Protein AF-A0A524MZH9-F1 (afdb_monomer_lite)

Structure (mmCIF, N/CA/C/O backbone):
data_AF-A0A524MZH9-F1
#
_entry.id   AF-A0A524MZH9-F1
#
loop_
_atom_site.group_PDB
_atom_site.id
_atom_site.type_symbol
_atom_site.label_atom_id
_atom_site.label_alt_id
_atom_site.label_comp_id
_atom_site.label_asym_id
_atom_site.label_entity_id
_atom_site.label_seq_id
_atom_site.pdbx_PDB_ins_code
_atom_site.Cartn_x
_atom_site.Cartn_y
_atom_site.Cartn_z
_atom_site.occupancy
_atom_site.B_iso_or_equiv
_atom_site.auth_seq_id
_atom_site.auth_comp_id
_atom_site.auth_asym_id
_atom_site.auth_atom_id
_atom_site.pdbx_PDB_model_num
ATOM 1 N N . MET A 1 1 ? 11.025 9.445 -21.748 1.00 42.88 1 MET A N 1
ATOM 2 C CA . MET A 1 1 ? 11.100 8.305 -20.818 1.00 42.88 1 MET A CA 1
ATOM 3 C C . MET A 1 1 ? 9.969 7.402 -21.247 1.00 42.88 1 MET A C 1
ATOM 5 O O . MET A 1 1 ? 8.835 7.861 -21.177 1.00 42.88 1 MET A O 1
ATOM 9 N N . ASP A 1 2 ? 10.270 6.245 -21.838 1.00 51.16 2 ASP A N 1
ATOM 10 C CA . ASP A 1 2 ? 9.215 5.279 -22.150 1.00 51.16 2 ASP A CA 1
ATOM 11 C C . ASP A 1 2 ? 8.688 4.767 -20.819 1.00 51.16 2 ASP A C 1
ATOM 13 O O . ASP A 1 2 ? 9.411 4.164 -20.032 1.00 51.16 2 ASP A O 1
ATOM 17 N N . PHE A 1 3 ? 7.458 5.157 -20.524 1.00 60.47 3 PHE A N 1
ATOM 18 C CA . PHE A 1 3 ? 6.770 4.767 -19.315 1.00 60.47 3 PHE A CA 1
ATOM 19 C C . PHE A 1 3 ? 6.389 3.299 -19.454 1.00 60.47 3 PHE A C 1
ATOM 21 O O . PHE A 1 3 ? 5.660 2.939 -20.382 1.00 60.47 3 PHE A O 1
ATOM 28 N N . ASP A 1 4 ? 6.880 2.457 -18.550 1.00 78.19 4 ASP A N 1
ATOM 29 C CA . ASP A 1 4 ? 6.511 1.049 -18.528 1.00 78.19 4 ASP A CA 1
ATOM 30 C C . ASP A 1 4 ? 5.036 0.912 -18.119 1.00 78.19 4 ASP A C 1
ATOM 32 O O . ASP A 1 4 ? 4.665 0.879 -16.943 1.00 78.19 4 ASP A O 1
ATOM 36 N N . SER A 1 5 ? 4.174 0.883 -19.137 1.00 81.12 5 SER A N 1
ATOM 37 C CA . SER A 1 5 ? 2.724 0.767 -18.980 1.00 81.12 5 SER A CA 1
ATOM 38 C C . SER A 1 5 ? 2.298 -0.505 -18.244 1.00 81.12 5 SER A C 1
ATOM 40 O O . SER A 1 5 ? 1.243 -0.508 -17.612 1.00 81.12 5 SER A O 1
ATOM 42 N N . HIS A 1 6 ? 3.114 -1.563 -18.280 1.00 86.19 6 HIS A N 1
ATOM 43 C CA . HIS A 1 6 ? 2.803 -2.811 -17.601 1.00 86.19 6 HIS A CA 1
ATOM 44 C C . HIS A 1 6 ? 3.054 -2.696 -16.098 1.00 86.19 6 HIS A C 1
ATOM 46 O O . HIS A 1 6 ? 2.173 -3.029 -15.304 1.00 86.19 6 HIS A O 1
ATOM 52 N N . LEU A 1 7 ? 4.202 -2.138 -15.703 1.00 85.44 7 LEU A N 1
ATOM 53 C CA . LEU A 1 7 ? 4.487 -1.847 -14.299 1.00 85.44 7 LEU A CA 1
ATOM 54 C C . LEU A 1 7 ? 3.428 -0.918 -13.695 1.00 85.44 7 LEU A C 1
ATOM 56 O O . LEU A 1 7 ? 2.958 -1.148 -12.584 1.00 85.44 7 LEU A O 1
ATOM 60 N N . ALA A 1 8 ? 3.011 0.110 -14.433 1.00 82.56 8 ALA A N 1
ATOM 61 C CA . ALA A 1 8 ? 1.971 1.018 -13.968 1.00 82.56 8 ALA A CA 1
ATOM 62 C C . ALA A 1 8 ? 0.629 0.316 -13.723 1.00 82.56 8 ALA A C 1
ATOM 64 O O . ALA A 1 8 ? 0.024 0.545 -12.679 1.00 82.56 8 ALA A O 1
ATOM 65 N N . ALA A 1 9 ? 0.208 -0.573 -14.628 1.00 86.75 9 ALA A N 1
ATOM 66 C CA . ALA A 1 9 ? -1.010 -1.360 -14.454 1.00 86.75 9 ALA A CA 1
ATOM 67 C C . ALA A 1 9 ? -0.937 -2.271 -13.217 1.00 86.75 9 ALA A C 1
ATOM 69 O O . ALA A 1 9 ? -1.874 -2.306 -12.426 1.00 86.75 9 ALA A O 1
ATOM 70 N N . LEU A 1 10 ? 0.201 -2.938 -12.988 1.00 88.38 10 LEU A N 1
ATOM 71 C CA . LEU A 1 10 ? 0.396 -3.776 -11.797 1.00 88.38 10 LEU A CA 1
ATOM 72 C C . LEU A 1 10 ? 0.334 -2.963 -10.493 1.00 88.38 10 LEU A C 1
ATOM 74 O O . LEU A 1 10 ? -0.193 -3.431 -9.483 1.00 88.38 10 LEU A O 1
ATOM 78 N N . LEU A 1 11 ? 0.875 -1.743 -10.504 1.00 87.06 11 LEU A N 1
ATOM 79 C CA . LEU A 1 11 ? 0.790 -0.826 -9.368 1.00 87.06 11 LEU A CA 1
ATOM 80 C C . LEU A 1 11 ? -0.649 -0.348 -9.136 1.00 87.06 11 LEU A C 1
ATOM 82 O O . LEU A 1 11 ? -1.077 -0.277 -7.984 1.00 87.06 11 LEU A O 1
ATOM 86 N N . ASP A 1 12 ? -1.391 -0.054 -10.206 1.00 85.69 12 ASP A N 1
ATOM 87 C CA . ASP A 1 12 ? -2.803 0.336 -10.142 1.00 85.69 12 ASP A CA 1
ATOM 88 C C . ASP A 1 12 ? -3.664 -0.778 -9.541 1.00 85.69 12 ASP A C 1
ATOM 90 O O . ASP A 1 12 ? -4.359 -0.540 -8.553 1.00 85.69 12 ASP A O 1
ATOM 94 N N . GLU A 1 13 ? -3.535 -2.007 -10.042 1.00 88.56 13 GLU A N 1
ATOM 95 C CA . GLU A 1 13 ? -4.230 -3.177 -9.494 1.00 88.56 13 GLU A CA 1
ATOM 96 C C . GLU A 1 13 ? -3.917 -3.373 -8.005 1.00 88.56 13 GLU A C 1
ATOM 98 O O . GLU A 1 13 ? -4.814 -3.632 -7.201 1.00 88.56 13 GLU A O 1
ATOM 103 N N . ASN A 1 14 ? -2.651 -3.207 -7.600 1.00 88.50 14 ASN A N 1
ATOM 104 C CA . ASN A 1 14 ? -2.260 -3.340 -6.198 1.00 88.50 14 ASN A CA 1
ATOM 105 C C . ASN A 1 14 ? -2.948 -2.300 -5.304 1.00 88.50 14 ASN A C 1
ATOM 107 O O . ASN A 1 14 ? -3.371 -2.619 -4.195 1.00 88.50 14 ASN A O 1
ATOM 111 N N . ILE A 1 15 ? -3.074 -1.069 -5.794 1.00 88.56 15 ILE A N 1
ATOM 112 C CA . ILE A 1 15 ? -3.714 0.035 -5.080 1.00 88.56 15 ILE A CA 1
ATOM 113 C C . ILE A 1 15 ? -5.232 -0.146 -5.033 1.00 88.56 15 ILE A C 1
ATOM 115 O O . ILE A 1 15 ? -5.834 0.152 -4.002 1.00 88.56 15 ILE A O 1
ATOM 119 N N . GLU A 1 16 ? -5.857 -0.671 -6.087 1.00 88.12 16 GLU A N 1
ATOM 120 C CA . GLU A 1 16 ? -7.300 -0.943 -6.121 1.00 88.12 16 GLU A CA 1
ATOM 121 C C . GLU A 1 16 ? -7.752 -1.884 -4.996 1.00 88.12 16 GLU A C 1
ATOM 123 O O . GLU A 1 16 ? -8.809 -1.657 -4.403 1.00 88.12 16 GLU A O 1
ATOM 128 N N . TYR A 1 17 ? -6.925 -2.857 -4.593 1.00 88.38 17 TYR A N 1
ATOM 129 C CA . TYR A 1 17 ? -7.219 -3.694 -3.420 1.00 88.38 17 TYR A CA 1
ATOM 130 C C . TYR A 1 17 ? -7.428 -2.882 -2.137 1.00 88.38 17 TYR A C 1
ATOM 132 O O . TYR A 1 17 ? -8.210 -3.277 -1.276 1.00 88.38 17 TYR A O 1
ATOM 140 N N . PHE A 1 18 ? -6.781 -1.724 -2.001 1.00 90.12 18 PHE A N 1
ATOM 141 C CA . PHE A 1 18 ? -6.914 -0.856 -0.831 1.00 90.12 18 PHE A CA 1
ATOM 142 C C . PHE A 1 18 ? -8.173 0.019 -0.865 1.00 90.12 18 PHE A C 1
ATOM 144 O O . PHE A 1 18 ? -8.526 0.611 0.154 1.00 90.12 18 PHE A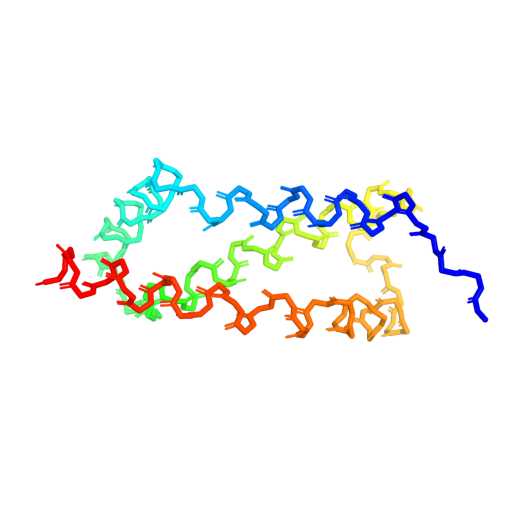 O 1
ATOM 151 N N . TYR A 1 19 ? -8.884 0.059 -1.993 1.00 87.12 19 TYR A N 1
ATOM 152 C CA . TYR A 1 19 ? -10.228 0.630 -2.087 1.00 87.12 19 TYR A CA 1
ATOM 153 C C . TYR A 1 19 ? -11.326 -0.397 -1.771 1.00 87.12 19 TYR A C 1
ATOM 155 O O . TYR A 1 19 ? -12.473 -0.012 -1.522 1.00 87.12 19 TYR A O 1
ATOM 163 N N . ASP A 1 20 ? -11.002 -1.695 -1.745 1.00 91.12 20 ASP A N 1
ATOM 164 C CA . ASP A 1 20 ? -11.968 -2.727 -1.388 1.00 91.12 20 ASP A CA 1
ATOM 165 C C . ASP A 1 20 ? -12.362 -2.642 0.095 1.00 91.12 20 ASP A C 1
ATOM 167 O O . ASP A 1 20 ? -11.538 -2.673 1.013 1.00 91.12 20 ASP A O 1
ATOM 171 N N . LYS A 1 21 ? -13.671 -2.585 0.350 1.00 87.94 21 LYS A N 1
ATOM 172 C CA . LYS A 1 21 ? -14.208 -2.467 1.713 1.00 87.94 21 LYS A CA 1
ATOM 173 C C . LYS A 1 21 ? -13.961 -3.721 2.544 1.00 87.94 21 LYS A C 1
ATOM 175 O O . LYS A 1 21 ? -13.806 -3.614 3.761 1.00 87.94 21 LYS A O 1
ATOM 180 N N . GLY A 1 22 ? -13.970 -4.899 1.920 1.00 92.50 22 GLY A N 1
ATOM 181 C CA . GLY A 1 22 ? -13.682 -6.160 2.597 1.00 92.50 22 GLY A CA 1
ATOM 182 C C . GLY A 1 22 ? -12.253 -6.171 3.130 1.00 92.50 22 GLY A C 1
ATOM 183 O O . GLY A 1 22 ? -12.035 -6.454 4.310 1.00 92.50 22 GLY A O 1
ATOM 184 N N . TYR A 1 23 ? -11.302 -5.767 2.295 1.00 92.44 23 TYR A N 1
ATOM 185 C CA . TYR A 1 23 ? -9.901 -5.642 2.666 1.00 92.44 23 TYR A CA 1
ATOM 186 C C . TYR A 1 23 ? -9.665 -4.540 3.710 1.00 92.44 23 TYR A C 1
ATOM 188 O O . TYR A 1 23 ? -9.026 -4.794 4.734 1.00 92.44 23 TYR A O 1
ATOM 196 N N . LEU A 1 24 ? -10.269 -3.355 3.554 1.00 91.81 24 LEU A N 1
ATOM 197 C CA . LEU A 1 24 ? -10.194 -2.290 4.565 1.00 91.81 24 LEU A CA 1
ATOM 198 C C . LEU A 1 24 ? -10.733 -2.734 5.934 1.00 91.81 24 LEU A C 1
ATOM 200 O O . LEU A 1 24 ? -10.136 -2.407 6.960 1.00 91.81 24 LEU A O 1
ATOM 204 N N . ASN A 1 25 ? -11.804 -3.533 5.973 1.00 92.88 25 ASN A N 1
ATOM 205 C CA . ASN A 1 25 ? -12.305 -4.130 7.215 1.00 92.88 25 ASN A CA 1
ATOM 206 C C . ASN A 1 25 ? -11.291 -5.098 7.849 1.00 92.88 25 ASN A C 1
ATOM 208 O O . ASN A 1 25 ? -11.123 -5.105 9.070 1.00 92.88 25 ASN A O 1
ATOM 212 N N . GLN A 1 26 ? -10.588 -5.903 7.049 1.00 93.38 26 GLN A N 1
ATOM 213 C CA . GLN A 1 26 ? -9.532 -6.789 7.553 1.00 93.38 26 GLN A CA 1
ATOM 214 C C . GLN A 1 26 ? -8.354 -5.999 8.137 1.00 93.38 26 GLN A C 1
ATOM 216 O O . GLN A 1 26 ? -7.884 -6.310 9.240 1.00 93.38 26 GLN A O 1
ATOM 221 N N . LEU A 1 27 ? -7.916 -4.944 7.443 1.00 92.88 27 LEU A N 1
ATOM 222 C CA . LEU A 1 27 ? -6.885 -4.033 7.939 1.00 92.88 27 LEU A CA 1
ATOM 223 C C . LEU A 1 27 ? -7.341 -3.341 9.227 1.00 92.88 27 LEU A C 1
ATOM 225 O O . LEU A 1 27 ? -6.570 -3.264 10.181 1.00 92.88 27 LEU A O 1
ATOM 229 N N . TRP A 1 28 ? -8.600 -2.904 9.300 1.00 92.38 28 TRP A N 1
ATOM 230 C CA . TRP A 1 28 ? -9.173 -2.270 10.487 1.00 92.38 28 TRP A CA 1
ATOM 231 C C . TRP A 1 28 ? -9.164 -3.195 11.701 1.00 92.38 28 TRP A C 1
ATOM 233 O O . TRP A 1 28 ? -8.753 -2.785 12.788 1.00 92.38 28 TRP A O 1
ATOM 243 N N . MET A 1 29 ? -9.569 -4.456 11.530 1.00 92.12 29 MET A N 1
ATOM 244 C CA . MET A 1 29 ? -9.514 -5.451 12.603 1.00 92.12 29 MET A CA 1
ATOM 245 C C . MET A 1 29 ? -8.076 -5.706 13.064 1.00 92.12 29 MET A C 1
ATOM 247 O O . MET A 1 29 ? -7.828 -5.791 14.267 1.00 92.12 29 MET A O 1
ATOM 251 N N . THR A 1 30 ? -7.134 -5.811 12.124 1.00 91.44 30 THR A N 1
ATOM 252 C CA . THR A 1 30 ? -5.710 -6.024 12.422 1.00 91.44 30 THR A CA 1
ATOM 253 C C . THR A 1 30 ? -5.133 -4.848 13.202 1.00 91.44 30 THR A C 1
ATOM 255 O O . THR A 1 30 ? -4.611 -5.035 14.301 1.00 91.44 30 THR A O 1
ATOM 258 N N . TRP A 1 31 ? -5.311 -3.630 12.690 1.00 91.56 31 TRP A N 1
ATOM 259 C CA . TRP A 1 31 ? -4.875 -2.402 13.346 1.00 91.56 31 TRP A CA 1
ATOM 260 C C . TRP A 1 31 ? -5.513 -2.236 14.729 1.00 91.56 31 TRP A C 1
ATOM 262 O O . TRP A 1 31 ? -4.817 -1.947 15.698 1.00 91.56 31 TRP A O 1
ATOM 272 N N . SER A 1 32 ? -6.819 -2.488 14.861 1.00 89.06 32 SER A N 1
ATOM 273 C CA . SER A 1 32 ? -7.534 -2.363 16.138 1.00 89.06 32 SER A CA 1
ATOM 274 C C . SER A 1 32 ? -7.018 -3.333 17.202 1.00 89.06 32 SER A C 1
ATOM 276 O O . SER A 1 32 ? -7.001 -2.984 18.381 1.00 89.06 32 SER A O 1
ATOM 278 N N . LYS A 1 33 ? -6.602 -4.547 16.810 1.00 87.88 33 LYS A N 1
ATOM 279 C CA . LYS A 1 33 ? -5.969 -5.516 17.719 1.00 87.88 33 LYS A CA 1
ATOM 280 C C . LYS A 1 33 ? -4.593 -5.024 18.156 1.00 87.88 33 LYS A C 1
ATOM 282 O O . LYS A 1 33 ? -4.361 -4.884 19.350 1.00 87.88 33 LYS A O 1
ATOM 287 N N . GLN A 1 34 ? -3.736 -4.667 17.200 1.00 84.75 34 GLN A N 1
ATOM 288 C CA . GLN A 1 34 ? -2.374 -4.218 17.494 1.00 84.75 34 GLN A CA 1
ATOM 289 C C . GLN A 1 34 ? -2.356 -2.922 18.323 1.00 84.75 34 GLN A C 1
ATOM 291 O O . GLN A 1 34 ? -1.527 -2.770 19.219 1.00 84.75 34 GLN A O 1
ATOM 296 N N . ARG A 1 35 ? -3.300 -1.995 18.083 1.00 80.12 35 ARG A N 1
ATOM 297 C CA . ARG A 1 35 ? -3.430 -0.731 18.832 1.00 80.12 35 ARG A CA 1
ATOM 298 C C . ARG A 1 35 ? -3.699 -0.947 20.315 1.00 80.12 35 ARG A C 1
ATOM 300 O O . ARG A 1 35 ? -3.274 -0.138 21.129 1.00 80.12 35 ARG A O 1
ATOM 307 N N . LYS A 1 36 ? -4.396 -2.021 20.687 1.00 70.69 36 LYS A N 1
ATOM 308 C CA . LYS A 1 36 ? -4.615 -2.353 22.104 1.00 70.69 36 LYS A CA 1
ATOM 309 C C . LYS A 1 36 ? -3.327 -2.794 22.802 1.00 70.69 36 LYS A C 1
ATOM 311 O O . LYS A 1 36 ? -3.266 -2.743 24.024 1.00 70.69 36 LYS A O 1
ATOM 316 N N . GLU A 1 37 ? -2.322 -3.202 22.034 1.00 71.19 37 GLU A N 1
ATOM 317 C CA . GLU A 1 37 ? -1.073 -3.785 22.523 1.00 71.19 37 GLU A CA 1
ATOM 318 C C . GLU A 1 37 ? 0.116 -2.801 22.459 1.00 71.19 37 GLU A C 1
ATOM 320 O O . GLU A 1 37 ? 1.170 -3.092 23.019 1.00 71.19 37 GLU A O 1
ATOM 325 N N . SER A 1 38 ? -0.017 -1.628 21.814 1.00 67.75 38 SER A N 1
ATOM 326 C CA . SER A 1 38 ? 1.088 -0.664 21.643 1.00 67.75 38 SER A CA 1
ATOM 327 C C . SER A 1 38 ? 0.645 0.784 21.343 1.00 67.75 38 SER A C 1
ATOM 329 O O . SER A 1 38 ? -0.500 1.043 20.974 1.00 67.75 38 SER A O 1
ATOM 331 N N . ASN A 1 39 ? 1.576 1.745 21.460 1.00 59.66 39 ASN A N 1
ATOM 332 C CA . ASN A 1 39 ? 1.404 3.133 20.997 1.00 59.66 39 ASN A CA 1
ATOM 333 C C . ASN A 1 39 ? 1.469 3.189 19.463 1.00 59.66 39 ASN A C 1
ATOM 335 O O . ASN A 1 39 ? 2.527 3.416 18.878 1.00 59.66 39 ASN A O 1
ATOM 339 N N . LEU A 1 40 ? 0.338 2.936 18.810 1.00 63.88 40 LEU A N 1
ATOM 340 C CA . LEU A 1 40 ? 0.281 2.826 17.356 1.00 63.88 40 LEU A CA 1
ATOM 341 C C . LEU A 1 40 ? -0.082 4.124 16.639 1.00 63.88 40 LEU A C 1
ATOM 343 O O . LEU A 1 40 ? -0.867 4.944 17.117 1.00 63.88 40 LEU A O 1
ATOM 347 N N . VAL A 1 41 ? 0.483 4.230 15.437 1.00 78.94 41 VAL A N 1
ATOM 348 C CA . VAL A 1 41 ? 0.159 5.210 14.399 1.00 78.94 41 VAL A CA 1
ATOM 349 C C . VAL A 1 41 ? -1.323 5.140 14.003 1.00 78.94 41 VAL A C 1
ATOM 351 O O . VAL A 1 41 ? -2.022 4.156 14.283 1.00 78.94 41 VAL A O 1
ATOM 354 N N . SER A 1 42 ? -1.834 6.193 13.360 1.00 89.00 42 SER A N 1
ATOM 355 C CA . SER A 1 42 ? -3.242 6.238 12.950 1.00 89.00 42 SER A CA 1
ATOM 356 C C . SER A 1 42 ? -3.577 5.097 11.976 1.00 89.00 42 SER A C 1
ATOM 358 O O . SER A 1 42 ? -2.696 4.591 11.283 1.00 89.00 42 SER A O 1
ATOM 360 N N . PHE A 1 43 ? -4.850 4.686 11.890 1.00 89.69 43 PHE A N 1
ATOM 361 C CA . PHE A 1 43 ? -5.264 3.662 10.916 1.00 89.69 43 PHE A CA 1
ATOM 362 C C . PHE A 1 43 ? -4.858 4.050 9.490 1.00 89.69 43 PHE A C 1
ATOM 364 O O . PHE A 1 43 ? -4.367 3.213 8.746 1.00 89.69 43 PHE A O 1
ATOM 371 N N . ARG A 1 44 ? -4.971 5.337 9.142 1.00 90.12 44 ARG A N 1
ATOM 372 C CA . ARG A 1 44 ? -4.496 5.874 7.865 1.00 90.12 44 ARG A CA 1
ATOM 373 C C . ARG A 1 44 ? -3.016 5.556 7.634 1.00 90.12 44 ARG A C 1
ATOM 375 O O . ARG A 1 44 ? -2.664 5.019 6.589 1.00 90.12 44 ARG A O 1
ATOM 382 N N . ASP A 1 45 ? -2.163 5.856 8.610 1.00 89.12 45 ASP A N 1
ATOM 383 C CA . ASP A 1 45 ? -0.720 5.624 8.485 1.00 89.12 45 ASP A CA 1
ATOM 384 C C . ASP A 1 45 ? -0.400 4.120 8.430 1.00 89.12 45 ASP A C 1
ATOM 386 O O . ASP A 1 45 ? 0.497 3.706 7.700 1.00 89.12 45 ASP A O 1
ATOM 390 N N . PHE A 1 46 ? -1.171 3.288 9.139 1.00 90.88 46 PHE A N 1
ATOM 391 C CA . PHE A 1 46 ? -1.078 1.830 9.045 1.00 90.88 46 PHE A CA 1
ATOM 392 C C . PHE A 1 46 ? -1.412 1.323 7.633 1.00 90.88 46 PHE A C 1
ATOM 394 O O . PHE A 1 46 ? -0.669 0.510 7.076 1.00 90.88 46 PHE A O 1
ATOM 401 N N . VAL A 1 47 ? -2.490 1.830 7.024 1.00 91.94 47 VAL A N 1
ATOM 402 C CA . VAL A 1 47 ? -2.866 1.462 5.654 1.00 91.94 47 VAL A CA 1
ATOM 403 C C . VAL A 1 47 ? -1.786 1.892 4.662 1.00 91.94 47 VAL A C 1
ATOM 405 O O . VAL A 1 47 ? -1.337 1.065 3.871 1.00 91.94 47 VAL A O 1
ATOM 408 N N . PHE A 1 48 ? -1.307 3.138 4.731 1.00 89.44 48 PHE A N 1
ATOM 409 C CA . PHE A 1 48 ? -0.252 3.606 3.826 1.00 89.44 48 PHE A CA 1
ATOM 410 C C . PHE A 1 48 ? 1.080 2.884 4.037 1.00 89.44 48 PHE A C 1
ATOM 412 O O . PHE A 1 48 ? 1.770 2.601 3.063 1.00 89.44 48 PHE A O 1
ATOM 419 N N . GLY A 1 49 ? 1.443 2.535 5.274 1.00 90.38 49 GLY A N 1
ATOM 420 C CA . GLY A 1 49 ? 2.613 1.697 5.543 1.00 90.38 49 GLY A CA 1
ATOM 421 C C . GLY A 1 49 ? 2.499 0.320 4.884 1.00 90.38 49 GLY A C 1
ATOM 422 O O . GLY A 1 49 ? 3.437 -0.132 4.229 1.00 90.38 49 GLY A O 1
ATOM 423 N N . THR A 1 50 ? 1.323 -0.305 4.987 1.00 92.06 50 THR A N 1
ATOM 424 C CA . THR A 1 50 ? 1.033 -1.598 4.349 1.00 92.06 50 THR A CA 1
ATOM 425 C C . THR A 1 50 ? 1.100 -1.500 2.821 1.00 92.06 50 THR A C 1
ATOM 427 O O . THR A 1 50 ? 1.757 -2.321 2.180 1.00 92.06 50 THR A O 1
ATOM 430 N N . LEU A 1 51 ? 0.483 -0.467 2.240 1.00 91.62 51 LEU A N 1
ATOM 431 C CA . LEU A 1 51 ? 0.491 -0.212 0.799 1.00 91.62 51 LEU A CA 1
ATOM 432 C C . LEU A 1 51 ? 1.907 0.028 0.268 1.00 91.62 51 LEU A C 1
ATOM 434 O O . LEU A 1 51 ? 2.326 -0.624 -0.684 1.00 91.62 51 LEU A O 1
ATOM 438 N N . ASN A 1 52 ? 2.675 0.903 0.925 1.00 89.50 52 ASN A N 1
ATOM 439 C CA . ASN A 1 52 ? 4.063 1.187 0.558 1.00 89.50 52 ASN A CA 1
ATOM 440 C C . ASN A 1 52 ? 4.916 -0.090 0.547 1.00 89.50 52 ASN A C 1
ATOM 442 O O . ASN A 1 52 ? 5.691 -0.297 -0.382 1.00 89.50 52 ASN A O 1
ATOM 446 N N . GLY A 1 53 ? 4.762 -0.957 1.554 1.00 90.69 53 GLY A N 1
ATOM 447 C CA . GLY A 1 53 ? 5.475 -2.235 1.612 1.00 90.69 53 GLY A CA 1
ATOM 448 C C . GLY A 1 53 ? 5.093 -3.183 0.471 1.00 90.69 53 GLY A C 1
ATOM 449 O O . GLY A 1 53 ? 5.972 -3.769 -0.160 1.00 90.69 53 GLY A O 1
ATOM 450 N N . SER A 1 54 ? 3.795 -3.294 0.174 1.00 91.75 54 SER A N 1
ATOM 451 C CA . SER A 1 54 ? 3.277 -4.102 -0.940 1.00 91.75 54 SER A CA 1
ATOM 452 C C . SER A 1 54 ? 3.834 -3.633 -2.286 1.00 91.75 54 SER A C 1
ATOM 454 O O . SER A 1 54 ? 4.375 -4.425 -3.058 1.00 91.75 54 SER A O 1
ATOM 456 N N . ILE A 1 55 ? 3.792 -2.326 -2.528 1.00 91.56 55 ILE A N 1
ATOM 457 C CA . ILE A 1 55 ? 4.259 -1.721 -3.773 1.00 91.56 55 ILE A CA 1
ATOM 458 C C . ILE A 1 55 ? 5.773 -1.849 -3.936 1.00 91.56 55 ILE A C 1
ATOM 460 O O . ILE A 1 55 ? 6.251 -2.195 -5.015 1.00 91.56 55 ILE A O 1
ATOM 464 N N . LEU A 1 56 ? 6.535 -1.629 -2.865 1.00 91.19 56 LEU A N 1
ATOM 465 C CA . LEU A 1 56 ? 7.982 -1.818 -2.874 1.00 91.19 56 LEU A CA 1
ATOM 466 C C . LEU A 1 56 ? 8.360 -3.268 -3.213 1.00 91.19 56 LEU A C 1
ATOM 468 O O . LEU A 1 56 ? 9.279 -3.516 -3.997 1.00 91.19 56 LEU A O 1
ATOM 472 N N . SER A 1 57 ? 7.629 -4.231 -2.648 1.00 91.88 57 SER A N 1
ATOM 473 C CA . SER A 1 57 ? 7.806 -5.655 -2.943 1.00 91.88 57 SER A CA 1
ATOM 474 C C . SER A 1 57 ? 7.501 -5.974 -4.410 1.00 91.88 57 SER A C 1
ATOM 476 O O . SER A 1 57 ? 8.286 -6.651 -5.074 1.00 91.88 57 SER A O 1
ATOM 478 N N . LEU A 1 58 ? 6.404 -5.433 -4.945 1.00 91.88 58 LEU A N 1
ATOM 479 C CA . LEU A 1 58 ? 6.013 -5.628 -6.340 1.00 91.88 58 LEU A CA 1
ATOM 480 C C . LEU A 1 58 ? 7.037 -5.018 -7.309 1.00 91.88 58 LEU A C 1
ATOM 482 O O . LEU A 1 58 ? 7.496 -5.704 -8.218 1.00 91.88 58 LEU A O 1
ATOM 486 N N . TYR A 1 59 ? 7.448 -3.769 -7.080 1.00 90.88 59 TYR A N 1
ATOM 487 C CA . TYR A 1 59 ? 8.434 -3.078 -7.914 1.00 90.88 59 TYR A CA 1
ATOM 488 C C . TYR A 1 59 ? 9.791 -3.790 -7.910 1.00 90.88 59 TYR A C 1
ATOM 490 O O . TYR A 1 59 ? 10.395 -3.994 -8.963 1.00 90.88 59 TYR A O 1
ATOM 498 N N . SER A 1 60 ? 10.279 -4.190 -6.733 1.00 91.69 60 SER A N 1
ATOM 499 C CA . SER A 1 60 ? 11.552 -4.912 -6.630 1.00 91.69 60 SER A CA 1
ATOM 500 C C . SER A 1 60 ? 11.485 -6.271 -7.332 1.00 91.69 60 SER A C 1
ATOM 502 O O . SER A 1 60 ? 12.362 -6.578 -8.138 1.00 91.69 60 SER A O 1
ATOM 504 N N . SER A 1 61 ? 10.395 -7.021 -7.140 1.00 92.06 61 SER A N 1
ATOM 505 C CA . SER A 1 61 ? 10.162 -8.300 -7.825 1.00 92.06 61 SER A CA 1
ATOM 506 C C . SER A 1 61 ? 10.094 -8.145 -9.346 1.00 92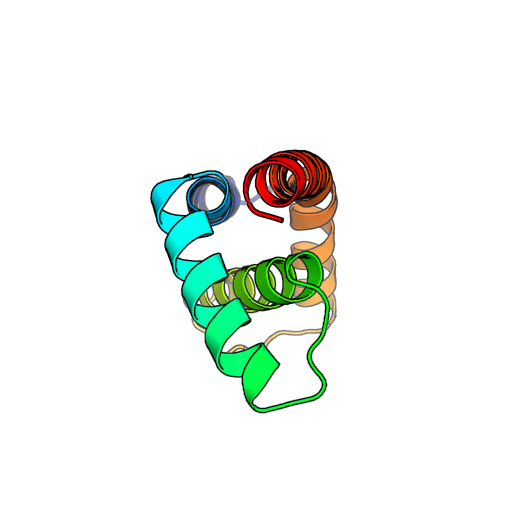.06 61 SER A C 1
ATOM 508 O O . SER A 1 61 ? 10.701 -8.939 -10.061 1.00 92.06 61 SER A O 1
ATOM 510 N N . TYR A 1 62 ? 9.409 -7.108 -9.839 1.00 90.25 62 TYR A N 1
ATOM 511 C CA . TYR A 1 62 ? 9.318 -6.791 -11.268 1.00 90.25 62 TYR A CA 1
ATOM 512 C C . TYR A 1 62 ? 10.699 -6.580 -11.899 1.00 90.25 62 TYR A C 1
ATOM 514 O O . TYR A 1 62 ? 10.985 -7.092 -12.978 1.00 90.25 62 TYR A O 1
ATOM 522 N N . ASN A 1 63 ? 11.584 -5.888 -11.183 1.00 88.81 63 ASN A N 1
ATOM 523 C CA . ASN A 1 63 ? 12.947 -5.610 -11.627 1.00 88.81 63 ASN A CA 1
ATOM 524 C C . ASN A 1 63 ? 13.943 -6.744 -11.312 1.00 88.81 63 ASN A C 1
ATOM 526 O O . ASN A 1 63 ? 15.142 -6.579 -11.530 1.00 88.81 63 ASN A O 1
ATOM 530 N N . GLY A 1 64 ? 13.483 -7.884 -10.780 1.00 92.50 64 GLY A N 1
ATOM 531 C CA . GLY A 1 64 ? 14.353 -9.002 -10.400 1.00 92.50 64 GLY A CA 1
ATOM 532 C C . GLY A 1 64 ? 15.328 -8.669 -9.263 1.00 92.50 64 GLY A C 1
ATOM 533 O O . GLY A 1 64 ? 16.407 -9.256 -9.188 1.00 92.50 64 GLY A O 1
ATOM 534 N N . LYS A 1 65 ? 14.964 -7.718 -8.398 1.00 92.75 65 LYS A N 1
ATOM 535 C CA . LYS A 1 65 ? 15.775 -7.196 -7.293 1.00 92.75 65 LYS A CA 1
ATOM 536 C C . LYS A 1 65 ? 15.137 -7.506 -5.941 1.00 92.75 65 LYS A C 1
ATOM 538 O O . LYS A 1 65 ? 13.929 -7.685 -5.811 1.00 92.75 65 LYS A O 1
ATOM 543 N N . ARG A 1 66 ? 15.948 -7.486 -4.889 1.00 91.69 66 ARG A N 1
ATOM 544 C CA . ARG A 1 66 ? 15.487 -7.301 -3.509 1.00 91.69 66 ARG A CA 1
ATOM 545 C C . ARG A 1 66 ? 15.204 -5.820 -3.273 1.00 91.69 66 ARG A C 1
ATOM 547 O O . ARG A 1 66 ? 15.866 -4.960 -3.843 1.00 91.69 66 ARG A O 1
ATOM 554 N N . ALA A 1 67 ? 14.292 -5.499 -2.357 1.00 87.44 67 ALA A N 1
ATOM 555 C CA . ALA A 1 67 ? 14.019 -4.104 -1.989 1.00 87.44 67 ALA A CA 1
ATOM 556 C C . ALA A 1 67 ? 15.290 -3.346 -1.544 1.00 87.44 67 ALA A C 1
ATOM 558 O O . ALA A 1 67 ? 15.478 -2.181 -1.878 1.00 87.44 67 ALA A O 1
ATOM 559 N N . THR A 1 68 ? 16.214 -4.023 -0.856 1.00 91.31 68 THR A N 1
ATOM 560 C CA . THR A 1 68 ? 17.505 -3.455 -0.425 1.00 91.31 68 THR A CA 1
ATOM 561 C C . THR A 1 68 ? 18.477 -3.156 -1.569 1.00 91.31 68 THR A C 1
ATOM 563 O O . THR A 1 68 ? 19.502 -2.529 -1.330 1.00 91.31 68 THR A O 1
ATOM 566 N N . GLU A 1 69 ? 18.202 -3.647 -2.777 1.00 93.06 69 GLU A N 1
ATOM 567 C CA . GLU A 1 69 ? 19.041 -3.482 -3.973 1.00 93.06 69 GLU A CA 1
ATOM 568 C C . GLU A 1 69 ? 18.525 -2.372 -4.900 1.00 93.06 69 GLU A C 1
ATOM 570 O O . GLU A 1 69 ? 19.129 -2.118 -5.939 1.00 93.06 69 GLU A O 1
ATOM 575 N N . LEU A 1 70 ? 17.415 -1.718 -4.543 1.00 89.56 70 LEU A N 1
ATOM 576 C CA . LEU A 1 70 ? 16.901 -0.577 -5.290 1.00 89.56 70 LEU A CA 1
ATOM 577 C C . LEU A 1 70 ? 17.777 0.660 -5.074 1.00 89.56 70 LEU A C 1
ATOM 579 O O . LEU A 1 70 ? 18.170 0.983 -3.951 1.00 89.56 70 LEU A O 1
ATOM 583 N N . GLU A 1 71 ? 18.044 1.377 -6.156 1.00 93.06 71 GLU A N 1
ATOM 584 C CA . GLU A 1 71 ? 18.757 2.647 -6.137 1.00 93.06 71 GLU A CA 1
ATOM 585 C C . GLU A 1 71 ? 17.835 3.800 -5.725 1.00 93.06 71 GLU A C 1
ATOM 587 O O . GLU A 1 71 ? 16.620 3.767 -5.925 1.00 93.06 71 GLU A O 1
ATOM 592 N N . SER A 1 72 ? 18.412 4.885 -5.201 1.00 88.88 72 SER A N 1
ATOM 593 C CA . SER A 1 72 ? 17.652 6.081 -4.808 1.00 88.88 72 SER A CA 1
ATOM 594 C C . SER A 1 72 ? 16.795 6.656 -5.946 1.00 88.88 72 SER A C 1
ATOM 596 O O . SER A 1 72 ? 15.713 7.181 -5.701 1.00 88.88 72 SER A O 1
ATOM 598 N N . SER A 1 73 ? 17.259 6.551 -7.192 1.00 90.19 73 SER A N 1
ATOM 599 C CA . SER A 1 73 ? 16.527 6.968 -8.395 1.00 90.19 73 SER A CA 1
ATOM 600 C C . SER A 1 73 ? 15.241 6.162 -8.610 1.00 90.19 73 SER A C 1
ATOM 602 O O . SER A 1 73 ? 14.207 6.748 -8.931 1.00 90.19 73 SER A O 1
ATOM 604 N N . GLU A 1 74 ? 15.288 4.849 -8.375 1.00 88.56 74 GLU A N 1
ATOM 605 C CA . GLU A 1 74 ? 14.146 3.932 -8.474 1.00 88.56 74 GLU A CA 1
ATOM 606 C C . GLU A 1 74 ? 13.110 4.230 -7.381 1.00 88.56 74 GLU A C 1
ATOM 608 O O . GLU A 1 74 ? 11.907 4.265 -7.643 1.00 88.56 74 GLU A O 1
ATOM 613 N N . TYR A 1 75 ? 13.565 4.551 -6.165 1.00 86.56 75 TYR A N 1
ATOM 614 C CA . TYR A 1 75 ? 12.682 5.005 -5.086 1.00 86.56 75 TYR A CA 1
ATOM 615 C C . TYR A 1 75 ? 11.958 6.315 -5.425 1.00 86.56 75 TYR A C 1
ATOM 617 O O . TYR A 1 75 ? 10.759 6.443 -5.168 1.00 86.56 75 TYR A O 1
ATOM 625 N N . GLU A 1 76 ? 12.656 7.289 -6.010 1.00 86.62 76 GLU A N 1
ATOM 626 C CA . GLU A 1 76 ? 12.054 8.568 -6.410 1.00 86.62 76 GLU A CA 1
ATOM 627 C C . GLU A 1 76 ? 11.093 8.423 -7.597 1.00 86.62 76 GLU A C 1
ATOM 629 O O . GLU A 1 76 ? 10.101 9.149 -7.704 1.00 86.62 76 GLU A O 1
ATOM 634 N N . GLU A 1 77 ? 11.357 7.491 -8.511 1.00 84.44 77 GLU A N 1
ATOM 635 C CA . GLU A 1 77 ? 10.406 7.130 -9.560 1.00 84.44 77 GLU A CA 1
ATOM 636 C C . GLU A 1 77 ? 9.142 6.510 -8.966 1.00 84.44 77 GLU A C 1
ATOM 638 O O . GLU A 1 77 ? 8.045 7.024 -9.199 1.00 84.44 77 GLU A O 1
ATOM 643 N N . LEU A 1 78 ? 9.294 5.491 -8.117 1.00 85.75 78 LEU A N 1
ATOM 644 C CA . LEU A 1 78 ? 8.179 4.844 -7.439 1.00 85.75 78 LEU A CA 1
ATOM 645 C C . LEU A 1 78 ? 7.343 5.862 -6.654 1.00 85.75 78 LEU A C 1
ATOM 647 O O . LEU A 1 78 ? 6.125 5.918 -6.794 1.00 85.75 78 LEU A O 1
ATOM 651 N N . ARG A 1 79 ? 7.984 6.756 -5.898 1.00 84.75 79 ARG A N 1
ATOM 652 C CA . ARG A 1 79 ? 7.291 7.808 -5.146 1.00 84.75 79 ARG A CA 1
ATOM 653 C C . ARG A 1 79 ? 6.478 8.740 -6.046 1.00 84.75 79 ARG A C 1
ATOM 655 O O . ARG A 1 79 ? 5.348 9.085 -5.695 1.00 84.75 79 ARG A O 1
ATOM 662 N N . ARG A 1 80 ? 7.019 9.134 -7.204 1.00 82.38 80 ARG A N 1
ATOM 663 C CA . ARG A 1 80 ? 6.303 9.969 -8.185 1.00 82.38 80 ARG A CA 1
ATOM 664 C C . ARG A 1 80 ? 5.092 9.255 -8.774 1.00 82.38 80 ARG A C 1
ATOM 666 O O . ARG A 1 80 ? 4.055 9.892 -8.936 1.00 82.38 80 ARG A O 1
ATOM 673 N N . LEU A 1 81 ? 5.197 7.954 -9.043 1.00 76.94 81 LEU A N 1
ATOM 674 C CA . LEU A 1 81 ? 4.075 7.149 -9.534 1.00 76.94 81 LEU A CA 1
ATOM 675 C C . LEU A 1 81 ? 2.931 7.083 -8.517 1.00 76.94 81 LEU A C 1
ATOM 677 O O . LEU A 1 81 ? 1.767 7.058 -8.907 1.00 76.94 81 LEU A O 1
ATOM 681 N N . LEU A 1 82 ? 3.248 7.079 -7.224 1.00 81.88 82 LEU A N 1
ATOM 682 C CA . LEU A 1 82 ? 2.272 6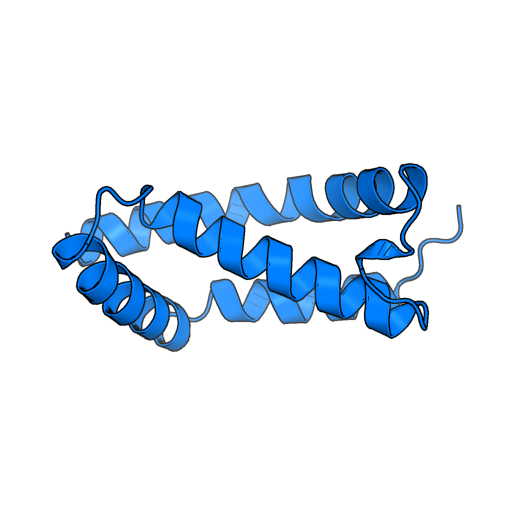.846 -6.160 1.00 81.88 82 LEU A CA 1
ATOM 683 C C . LEU A 1 82 ? 1.593 8.106 -5.638 1.00 81.88 82 LEU A C 1
ATOM 685 O O . LEU A 1 82 ? 0.465 8.026 -5.152 1.00 81.88 82 LEU A O 1
ATOM 689 N N . ILE A 1 83 ? 2.237 9.268 -5.759 1.00 80.12 83 ILE A N 1
ATOM 690 C CA . ILE A 1 83 ? 1.753 10.503 -5.131 1.00 80.12 83 ILE A CA 1
ATOM 691 C C . ILE A 1 83 ? 0.331 10.870 -5.585 1.00 80.12 83 ILE A C 1
ATOM 693 O O . ILE A 1 83 ? -0.517 11.185 -4.757 1.00 80.12 83 ILE A O 1
ATOM 697 N N . THR A 1 84 ? 0.034 10.727 -6.880 1.00 69.06 84 THR A N 1
ATOM 698 C CA . THR A 1 84 ? -1.289 11.021 -7.455 1.00 69.06 84 THR A CA 1
ATOM 699 C C . THR A 1 84 ? -2.338 9.970 -7.099 1.00 69.06 84 THR A C 1
ATOM 701 O O . T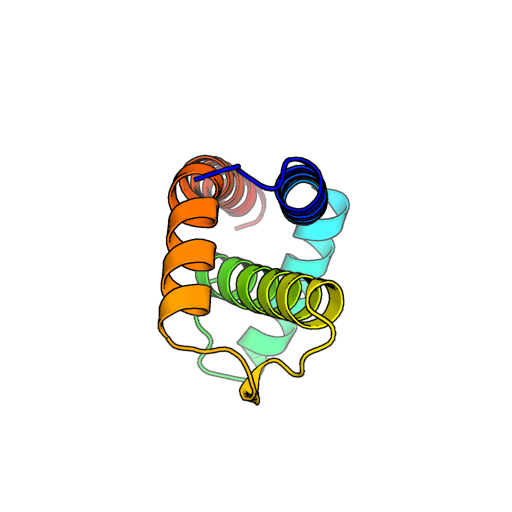HR A 1 84 ? -3.531 10.263 -7.080 1.00 69.06 84 THR A O 1
ATOM 704 N N . ARG A 1 85 ? -1.911 8.746 -6.782 1.00 73.56 85 ARG A N 1
ATOM 705 C CA . ARG A 1 85 ? -2.791 7.616 -6.453 1.00 73.56 85 ARG A CA 1
ATOM 706 C C . ARG A 1 85 ? -3.199 7.612 -4.978 1.00 73.56 85 ARG A C 1
ATOM 708 O O . ARG A 1 85 ? -4.275 7.122 -4.633 1.00 73.56 85 ARG A O 1
ATOM 715 N N . TYR A 1 86 ? -2.380 8.207 -4.111 1.00 82.69 86 TYR A N 1
ATOM 716 C CA . TYR A 1 86 ? -2.623 8.277 -2.665 1.00 82.69 86 TYR A CA 1
ATOM 717 C C . TYR A 1 86 ? -3.699 9.294 -2.271 1.00 82.69 86 TYR A C 1
ATOM 7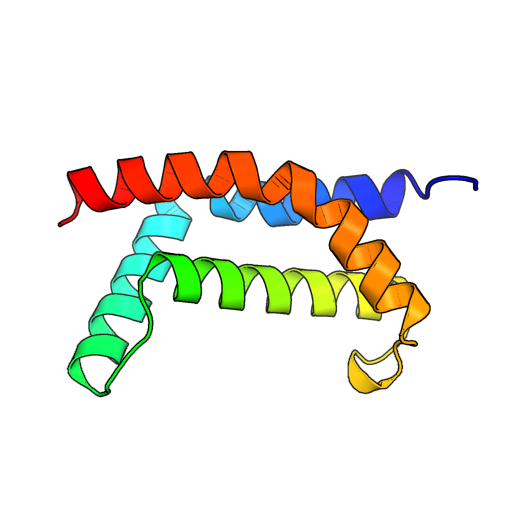19 O O . TYR A 1 86 ? -4.440 9.051 -1.317 1.00 82.69 86 TYR A O 1
ATOM 727 N N . GLU A 1 87 ? -3.865 10.377 -3.034 1.00 77.06 87 GLU A N 1
ATOM 728 C CA . GLU A 1 87 ? -4.881 11.407 -2.758 1.00 77.06 87 GLU A CA 1
ATOM 729 C C . GLU A 1 87 ? -6.328 10.884 -2.854 1.00 77.06 87 GLU A C 1
ATOM 731 O O . GLU A 1 87 ? -7.238 11.377 -2.177 1.00 77.06 87 GLU A O 1
ATOM 736 N N . GLY A 1 88 ? -6.579 9.893 -3.715 1.00 80.38 88 GLY A N 1
ATOM 737 C CA . GLY A 1 88 ? -7.880 9.225 -3.799 1.00 80.38 88 GLY A CA 1
ATOM 738 C C . GLY A 1 88 ? -8.148 8.348 -2.575 1.00 80.38 88 GLY A C 1
ATOM 739 O O . GLY A 1 88 ? -9.221 8.424 -1.972 1.00 80.38 88 GLY A O 1
ATOM 740 N N . LEU A 1 89 ? -7.137 7.580 -2.164 1.00 85.94 89 LEU A N 1
ATOM 741 C CA . LEU A 1 89 ? -7.252 6.597 -1.095 1.00 85.94 89 LEU A CA 1
ATOM 742 C C . LEU A 1 89 ? -7.426 7.276 0.262 1.00 85.94 89 LEU A C 1
ATOM 744 O O . LEU A 1 89 ? -8.229 6.828 1.077 1.00 85.94 89 LEU A O 1
ATOM 748 N N . GLU A 1 90 ? -6.746 8.400 0.496 1.00 86.44 90 GLU A N 1
ATOM 749 C CA . GLU A 1 90 ? -6.873 9.141 1.753 1.00 86.44 90 GLU A CA 1
ATOM 750 C C . GLU A 1 90 ? -8.322 9.578 2.028 1.00 86.44 90 GLU A C 1
ATOM 752 O O . GLU A 1 90 ? -8.810 9.455 3.155 1.00 86.44 90 GLU A O 1
ATOM 757 N N . ARG A 1 91 ? -9.051 10.014 0.992 1.00 85.25 91 ARG A N 1
ATOM 758 C CA . ARG A 1 91 ? -10.468 10.393 1.115 1.00 85.25 91 ARG A CA 1
ATOM 759 C C . ARG A 1 91 ? -11.365 9.202 1.443 1.00 85.25 91 ARG A C 1
ATOM 761 O O . ARG A 1 91 ? -12.282 9.335 2.256 1.00 85.25 91 ARG A O 1
ATOM 768 N N . GLU A 1 92 ? -11.113 8.043 0.843 1.00 86.62 92 GLU A N 1
ATOM 769 C CA . GLU A 1 92 ? -11.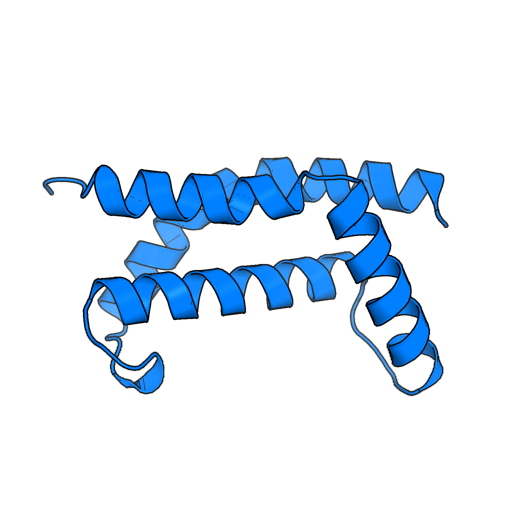875 6.827 1.144 1.00 86.62 92 GLU A CA 1
ATOM 770 C C . GLU A 1 92 ? -11.590 6.305 2.554 1.00 86.62 92 GLU A C 1
ATOM 772 O O . GLU A 1 92 ? -12.522 5.923 3.266 1.00 86.62 92 GLU A O 1
ATOM 777 N N . LEU A 1 93 ? -10.343 6.395 3.021 1.00 90.12 93 LEU A N 1
ATOM 778 C CA . LEU A 1 93 ? -9.985 6.048 4.395 1.00 90.12 93 LEU A CA 1
ATOM 779 C C . LEU A 1 93 ? -10.689 6.943 5.415 1.00 90.12 93 LEU A C 1
ATOM 781 O O . LEU A 1 93 ? -11.233 6.429 6.392 1.00 90.12 93 LEU A O 1
ATOM 785 N N . GLN A 1 94 ? -10.765 8.253 5.171 1.00 87.06 94 GLN A N 1
ATOM 786 C CA . GLN A 1 94 ? -11.529 9.163 6.029 1.00 87.06 94 GLN A CA 1
ATOM 787 C C . GLN A 1 94 ? -13.010 8.762 6.096 1.00 87.06 94 GLN A C 1
ATOM 789 O O . GLN A 1 94 ? -13.564 8.621 7.187 1.00 87.06 94 GLN A O 1
ATOM 794 N N . ARG A 1 95 ? -13.647 8.498 4.944 1.00 86.81 95 ARG A N 1
ATOM 795 C CA . ARG A 1 95 ? -15.050 8.042 4.878 1.00 86.81 95 ARG A CA 1
ATOM 796 C C . ARG A 1 95 ? -15.268 6.718 5.604 1.00 86.81 95 ARG A C 1
ATOM 798 O O . ARG A 1 95 ? -16.303 6.535 6.245 1.00 86.81 95 ARG A O 1
ATOM 805 N N . PHE A 1 96 ? -14.324 5.790 5.480 1.00 89.94 96 PHE A N 1
ATOM 806 C CA . PHE A 1 96 ? -14.363 4.500 6.155 1.00 89.94 96 PHE A CA 1
ATOM 807 C C . PHE A 1 96 ? -14.254 4.665 7.675 1.00 89.94 96 PHE A C 1
ATOM 809 O O . PHE A 1 96 ? -15.054 4.086 8.411 1.00 89.94 96 PHE A O 1
ATOM 816 N N . GLN A 1 97 ? -13.312 5.487 8.146 1.00 83.94 97 GLN A N 1
ATOM 817 C CA . GLN A 1 97 ? -13.125 5.761 9.570 1.00 83.94 97 GLN A CA 1
ATOM 818 C C . GLN A 1 97 ? -14.352 6.432 10.186 1.00 83.94 97 GLN A C 1
ATOM 820 O O . GLN A 1 97 ? -14.784 6.009 11.249 1.00 83.94 97 GLN A O 1
ATOM 825 N N . SER A 1 98 ? -14.977 7.402 9.510 1.00 84.44 98 SER A N 1
ATOM 826 C CA . SER A 1 98 ? -16.204 8.045 10.008 1.00 84.44 98 SER A CA 1
ATOM 827 C C . SER A 1 98 ? -17.398 7.095 10.157 1.00 84.44 98 SER A C 1
ATOM 829 O O . SER A 1 98 ? -18.363 7.444 10.827 1.00 84.44 98 SER A O 1
ATOM 831 N N . LYS A 1 99 ? -17.375 5.922 9.510 1.00 80.88 99 LYS A N 1
ATOM 832 C CA . LYS A 1 99 ? -18.432 4.902 9.616 1.00 80.88 99 LYS A CA 1
ATOM 833 C C . LYS A 1 99 ? -18.135 3.813 10.650 1.00 80.88 99 LYS A C 1
ATOM 835 O O . LYS A 1 99 ? -19.056 3.091 11.017 1.00 80.88 99 LYS A O 1
ATOM 840 N N . ASN A 1 100 ? -16.873 3.660 11.053 1.00 76.00 100 ASN A N 1
ATOM 841 C CA . ASN A 1 100 ? -16.397 2.568 11.913 1.00 76.00 100 ASN A CA 1
ATOM 842 C C . ASN A 1 100 ? -15.792 3.041 13.247 1.00 76.00 100 ASN A C 1
ATOM 844 O O . ASN A 1 100 ? -15.464 2.199 14.085 1.00 76.00 100 ASN A O 1
ATOM 848 N N . GLY A 1 101 ? -15.594 4.350 13.423 1.00 59.28 101 GLY A N 1
ATOM 849 C CA . GLY A 1 101 ? -15.227 4.995 14.687 1.00 59.28 101 GLY A CA 1
ATOM 850 C C . GLY A 1 101 ? -16.450 5.515 15.422 1.00 59.28 101 GLY A C 1
ATOM 851 O O . GLY A 1 101 ? -16.398 5.493 16.670 1.00 59.28 101 GLY A O 1
#

Foldseek 3Di:
DPPPPVLLVVLVVLLVCLLDPVSLVVLVVVCVVVVVVDPDDDSLVSSVVVSVVVSLCSLQVVVVHDSVPDDPVSVVVSCVSCPVVSVVSSVSVVVSVVVVD

pLDDT: mean 85.17, std 9.29, range [42.88, 93.38]

Radius of gyration: 14.93 Å; chains: 1; bounding box: 38×20×45 Å

Sequence (101 aa):
MDFDSHLAALLDENIEYFYDKGYLNQLWMTWSKQRKESNLVSFRDFVFGTLNGSILSLYSSYNGKRATELESSEYEELRRLLITRYEGLERELQRFQSKNG

Secondary structure (DSSP, 8-state):
----HHHHHHHHHHHHGGG-HHHHHHHHHHHHHHHHHS-PPPHHHHHHHHHHHHHHHHHHHHTT--GGG--HHHHHHHHHHHHHHHHHHHHHHHHHHHHH-